Protein AF-S4P0H2-F1 (afdb_monomer)

Sequence (72 aa):
MSIKVAVVTGSNKGIGFAIVRGLCKRYKGVVYLTSRDVERGEKAVADLKKEGLSPKFHQLDITDNKSVEIFS

InterPro domains:
  IPR002347 Short-chain dehydrogenase/reductase SDR [PF00106] (4-69)
  IPR036291 NAD(P)-binding domain superfamily [SSF51735] (4-69)

Organism: NCBI:txid116150

Nearest PDB structures (foldseek):
  1n5d-assembly1_A  TM=9.975E-01  e=3.236E-09  Sus scrofa
  3bhj-assembly1_A  TM=9.906E-01  e=6.453E-09  H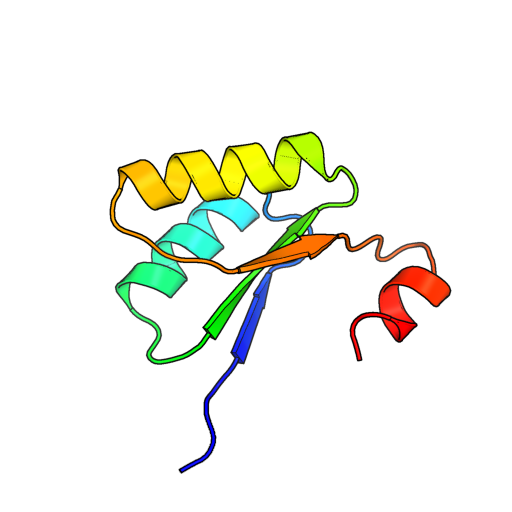omo sapiens
  2hrb-assembly1_A  TM=9.966E-01  e=1.201E-08  Homo sapiens
  2pfg-assembly1_A  TM=9.970E-01  e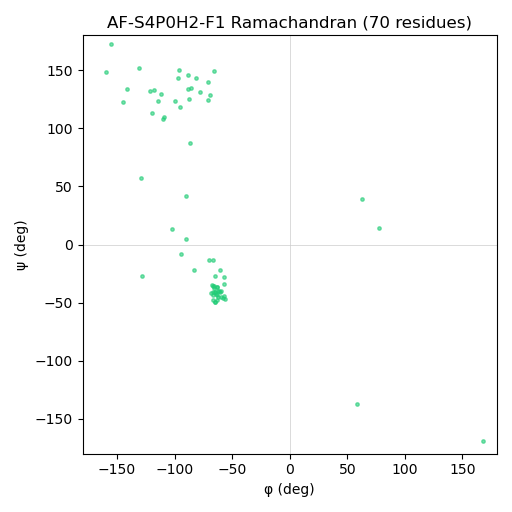=1.947E-08  Homo sapiens
  7jk9-assembly1_A  TM=8.308E-01  e=2.166E-04  Arabidopsis thaliana

Foldseek 3Di:
DDADEAEQEQCLDDPNLVVLLVCQVPPRHAYEDEEQDPVSQVVSQVVSVVVVGHHHYDYADPVDVVRVVVVD

pLDDT: mean 95.96, std 5.61, range [64.44, 98.69]

Solvent-accessible surface area (backbone atoms only — not comparable to full-atom values): 4101 Å² to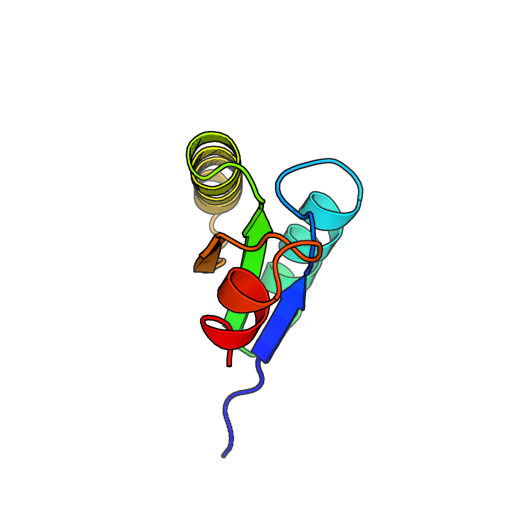tal; per-residue (Å²): 136,84,84,44,76,47,78,37,76,63,15,45,46,72,68,32,30,54,48,51,57,52,40,62,75,71,51,87,54,50,42,36,37,17,14,69,48,57,70,54,27,53,50,39,43,52,58,40,40,77,72,76,37,80,61,44,79,46,69,39,37,93,89,37,68,67,41,47,59,73,71,109

Mean predicted aligned error: 2.58 Å

Radius of gyration: 11.79 Å; Cα contacts (8 Å, |Δi|>4): 123; chains: 1; bounding box: 26×33×30 Å

Secondary structure (DSSP, 8-state):
-PPPEEEETT-SSHHHHHHHHHHHHH-SSEEEEEESSHHHHHHHHHHHHHTT--PEEEE--TT-HHHHHHT-

Structure (mmCIF, N/CA/C/O backbone):
data_AF-S4P0H2-F1
#
_entry.id   AF-S4P0H2-F1
#
loop_
_atom_site.group_PDB
_atom_site.id
_atom_site.type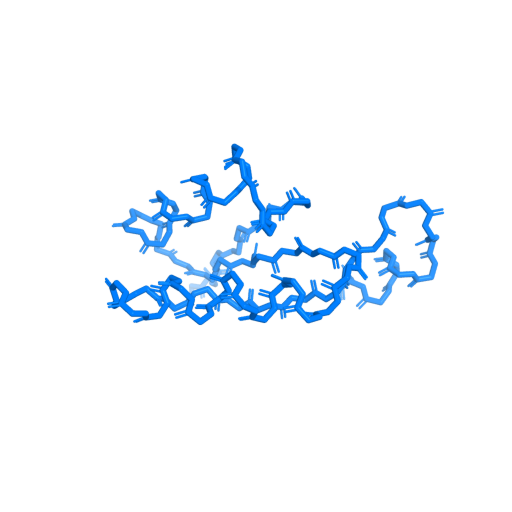_symbol
_atom_site.label_atom_id
_atom_site.label_alt_id
_atom_site.label_comp_id
_atom_site.label_asym_id
_atom_site.label_entity_id
_atom_site.label_seq_id
_atom_site.pdbx_PDB_ins_code
_atom_site.Cartn_x
_atom_site.Cartn_y
_atom_site.Cartn_z
_atom_site.occupancy
_atom_site.B_iso_or_equiv
_atom_site.auth_seq_id
_atom_site.auth_comp_id
_atom_site.auth_asym_id
_atom_site.auth_atom_id
_atom_site.pdbx_PDB_model_num
ATOM 1 N N . MET A 1 1 ? -15.370 3.531 20.762 1.00 64.44 1 MET A N 1
ATOM 2 C CA . MET A 1 1 ? -15.547 3.410 19.294 1.00 64.44 1 MET A CA 1
ATOM 3 C C . MET A 1 1 ? -14.350 2.668 18.724 1.00 64.44 1 MET A C 1
ATOM 5 O O . MET A 1 1 ? -13.233 3.026 19.067 1.00 64.44 1 MET A O 1
ATOM 9 N N . SER A 1 2 ? -14.563 1.644 17.895 1.00 83.81 2 SER A N 1
ATOM 10 C CA . SER A 1 2 ? -13.485 0.929 17.198 1.00 83.81 2 SER A CA 1
ATOM 11 C C . SER A 1 2 ? -12.997 1.736 15.990 1.00 83.81 2 SER A C 1
ATOM 13 O O . SER A 1 2 ? -13.814 2.181 15.180 1.00 83.81 2 SER A O 1
ATOM 15 N N . ILE A 1 3 ? -11.683 1.908 15.842 1.00 89.12 3 ILE A N 1
ATOM 16 C CA . ILE A 1 3 ? -11.092 2.505 14.637 1.00 89.12 3 ILE A CA 1
ATOM 17 C C . ILE A 1 3 ? -11.234 1.494 13.498 1.00 89.12 3 ILE A C 1
ATOM 19 O O . ILE A 1 3 ? -10.793 0.355 13.630 1.00 89.12 3 ILE A O 1
ATOM 23 N N . LYS A 1 4 ? -11.857 1.893 12.385 1.00 94.12 4 LYS A N 1
ATOM 24 C CA . LYS A 1 4 ? -11.955 1.021 11.212 1.00 94.12 4 LYS A CA 1
ATOM 25 C C . LYS A 1 4 ? -10.665 1.084 10.389 1.00 94.12 4 LYS A C 1
ATOM 27 O O . LYS A 1 4 ? -10.048 2.147 10.274 1.00 94.12 4 LYS A O 1
ATOM 32 N N . VAL A 1 5 ? -10.272 -0.051 9.821 1.00 96.06 5 VAL A 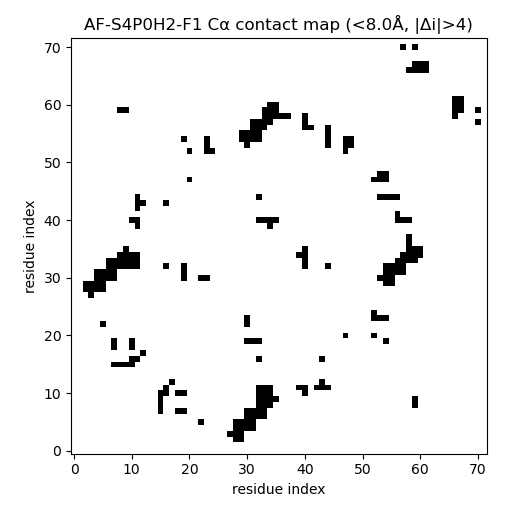N 1
ATOM 33 C CA . VAL A 1 5 ? -9.068 -0.190 8.999 1.00 96.06 5 VAL A CA 1
ATOM 34 C C . VAL A 1 5 ? -9.467 -0.698 7.618 1.00 96.06 5 VAL A C 1
ATOM 36 O O . VAL A 1 5 ? -10.235 -1.651 7.501 1.00 96.06 5 VAL A O 1
ATOM 39 N N . ALA A 1 6 ? -8.946 -0.057 6.577 1.00 97.25 6 ALA A N 1
ATOM 40 C CA . ALA A 1 6 ? -9.031 -0.517 5.202 1.00 97.25 6 ALA A CA 1
ATOM 41 C C . ALA A 1 6 ? -7.635 -0.916 4.721 1.00 97.25 6 ALA A C 1
ATOM 43 O O . ALA A 1 6 ? -6.687 -0.141 4.848 1.00 97.25 6 ALA A O 1
ATOM 44 N N . VAL A 1 7 ? -7.513 -2.109 4.148 1.00 97.25 7 VAL A N 1
ATOM 45 C CA . VAL A 1 7 ? -6.263 -2.620 3.580 1.00 97.25 7 VAL A CA 1
ATOM 46 C C . VAL A 1 7 ? -6.471 -2.843 2.094 1.00 97.25 7 VAL A C 1
ATOM 48 O O . VAL A 1 7 ? -7.465 -3.445 1.693 1.00 97.25 7 VAL A O 1
ATOM 51 N N . VAL A 1 8 ? -5.534 -2.369 1.275 1.00 98.00 8 VAL A N 1
ATOM 52 C CA . VAL A 1 8 ? -5.552 -2.613 -0.169 1.00 98.00 8 VAL A CA 1
ATOM 53 C C . VAL A 1 8 ? -4.279 -3.356 -0.561 1.00 98.00 8 VAL A C 1
ATOM 55 O O . VAL A 1 8 ? -3.180 -2.800 -0.482 1.00 98.00 8 VAL A O 1
ATOM 58 N N . THR A 1 9 ? -4.417 -4.607 -0.997 1.00 97.06 9 THR A N 1
ATOM 59 C CA . THR A 1 9 ? -3.307 -5.443 -1.483 1.00 97.06 9 THR A CA 1
ATOM 60 C C . THR A 1 9 ? -2.790 -4.957 -2.840 1.00 97.06 9 THR A C 1
ATOM 62 O O . THR A 1 9 ? -3.591 -4.598 -3.702 1.00 97.06 9 THR A O 1
ATOM 65 N N . GLY A 1 10 ? -1.469 -4.959 -3.059 1.00 95.94 10 GLY A N 1
ATOM 66 C CA . GLY A 1 10 ? -0.875 -4.632 -4.368 1.00 95.94 10 GLY A CA 1
ATOM 67 C C . GLY A 1 10 ? -1.150 -3.197 -4.838 1.00 95.94 10 GLY A C 1
ATOM 68 O O . GLY A 1 10 ? -1.430 -2.960 -6.013 1.00 95.94 10 GLY A O 1
ATOM 69 N N . SER A 1 11 ? -1.112 -2.236 -3.917 1.00 98.31 11 SER A N 1
ATOM 70 C CA . SER A 1 11 ? -1.606 -0.867 -4.113 1.00 98.31 11 SER A CA 1
ATOM 71 C C . SER A 1 11 ? -0.526 0.186 -4.369 1.00 98.31 11 SER A C 1
ATOM 73 O O . SER A 1 11 ? -0.821 1.378 -4.382 1.00 98.31 11 SER A O 1
ATOM 75 N N . ASN A 1 12 ? 0.710 -0.220 -4.668 1.00 97.94 12 ASN A N 1
ATOM 76 C CA . ASN A 1 12 ? 1.763 0.708 -5.097 1.00 97.94 12 ASN A CA 1
ATOM 77 C C . ASN A 1 12 ? 1.557 1.309 -6.500 1.00 97.94 12 ASN A C 1
ATOM 79 O O . ASN A 1 12 ? 2.259 2.251 -6.858 1.00 97.94 12 ASN A O 1
ATOM 83 N N . LYS A 1 13 ? 0.639 0.778 -7.320 1.00 97.88 13 LYS A N 1
ATOM 84 C CA . LYS A 1 13 ? 0.344 1.296 -8.669 1.00 97.88 13 LYS A CA 1
ATOM 85 C C . LYS A 1 13 ? -1.069 0.943 -9.141 1.00 97.88 13 LYS A C 1
ATOM 87 O O . LYS A 1 13 ? -1.776 0.159 -8.509 1.00 97.88 13 LYS A O 1
ATOM 92 N N . GLY A 1 14 ? -1.462 1.501 -10.287 1.00 98.06 14 GLY A N 1
ATOM 93 C CA . GLY A 1 14 ? -2.684 1.126 -11.003 1.00 98.06 14 GLY A CA 1
ATOM 94 C C . GLY A 1 14 ? -3.958 1.300 -10.173 1.00 98.06 14 GLY A C 1
ATOM 95 O O . GLY A 1 14 ? -4.129 2.299 -9.475 1.00 98.06 14 GLY A O 1
ATOM 96 N N . ILE A 1 15 ? -4.855 0.312 -10.253 1.00 98.19 15 ILE A N 1
ATOM 97 C CA . ILE A 1 15 ? -6.171 0.354 -9.597 1.00 98.19 15 ILE A CA 1
ATOM 98 C C . ILE A 1 15 ? -6.032 0.411 -8.071 1.00 98.19 15 ILE A C 1
ATOM 100 O O . ILE A 1 15 ? -6.694 1.227 -7.437 1.00 98.19 15 ILE A O 1
ATOM 104 N N . GLY A 1 16 ? -5.142 -0.389 -7.474 1.00 98.25 16 GLY A N 1
ATOM 105 C CA . GLY A 1 16 ? -4.950 -0.397 -6.021 1.00 98.25 16 GLY A CA 1
ATOM 106 C C . GLY A 1 16 ? -4.517 0.970 -5.481 1.00 98.25 16 GLY A C 1
ATOM 107 O O . GLY A 1 16 ? -5.044 1.425 -4.467 1.00 98.25 16 GLY A O 1
ATOM 108 N N . PHE A 1 17 ? -3.641 1.675 -6.203 1.00 98.69 17 PHE A N 1
ATOM 109 C CA . PHE A 1 17 ? -3.245 3.044 -5.862 1.00 98.69 17 PHE A CA 1
ATOM 110 C C . PHE A 1 17 ? -4.432 4.018 -5.909 1.00 98.69 17 PHE A C 1
ATOM 112 O O . PHE A 1 17 ? -4.643 4.800 -4.981 1.00 98.69 17 PHE A O 1
ATOM 119 N N . ALA A 1 18 ? -5.253 3.945 -6.963 1.00 98.62 18 ALA A N 1
ATOM 120 C CA . ALA A 1 18 ? -6.453 4.773 -7.093 1.00 98.62 18 ALA A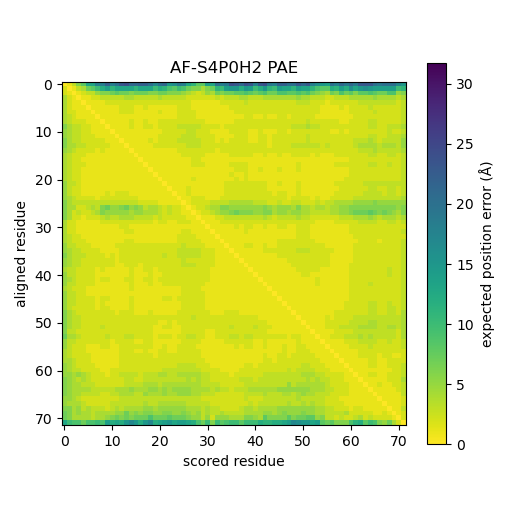 CA 1
ATOM 121 C C . ALA A 1 18 ? -7.487 4.483 -5.989 1.00 98.62 18 ALA A C 1
ATOM 123 O O . ALA A 1 18 ? -8.122 5.411 -5.484 1.00 98.62 18 ALA A O 1
ATOM 124 N N . ILE A 1 19 ? -7.618 3.220 -5.569 1.00 98.62 19 ILE A N 1
ATOM 125 C CA . ILE A 1 19 ? -8.478 2.824 -4.449 1.00 98.62 19 ILE A CA 1
ATOM 126 C C . ILE A 1 19 ? -7.966 3.436 -3.143 1.00 98.62 19 ILE A C 1
ATOM 128 O O . ILE A 1 19 ? -8.751 4.083 -2.453 1.00 98.62 19 ILE A O 1
ATOM 132 N N . VAL A 1 20 ? -6.672 3.312 -2.818 1.00 98.62 20 VAL A N 1
ATOM 133 C CA . VAL A 1 20 ? -6.087 3.944 -1.616 1.00 98.62 20 VAL A CA 1
ATOM 134 C C . VAL A 1 20 ? -6.333 5.453 -1.632 1.00 98.62 20 VAL A C 1
ATOM 136 O O . VAL A 1 20 ? -6.820 6.011 -0.649 1.00 98.62 20 VAL A O 1
ATOM 139 N N . ARG A 1 21 ? -6.087 6.111 -2.770 1.00 98.56 21 ARG A N 1
ATOM 140 C CA . ARG A 1 21 ? -6.338 7.546 -2.965 1.00 98.56 21 ARG A CA 1
ATOM 141 C C . ARG A 1 21 ? -7.797 7.926 -2.696 1.00 98.56 21 ARG A C 1
ATOM 143 O O . ARG A 1 21 ? -8.063 8.931 -2.039 1.00 98.56 21 ARG A O 1
ATOM 150 N N . GLY A 1 22 ? -8.746 7.137 -3.198 1.00 98.38 22 GLY A N 1
ATOM 151 C CA . GLY A 1 22 ? -10.180 7.337 -2.974 1.00 98.38 22 GLY A CA 1
ATOM 152 C C . GLY A 1 22 ? -10.597 7.087 -1.523 1.00 98.38 22 GLY A C 1
ATOM 153 O O . GLY A 1 22 ? -11.361 7.876 -0.962 1.00 98.38 22 GLY A O 1
ATOM 154 N N . LEU A 1 23 ? -10.058 6.037 -0.900 1.00 98.19 23 LEU A N 1
ATOM 155 C CA . LEU A 1 23 ? -10.296 5.701 0.501 1.00 98.19 23 LEU A CA 1
ATOM 156 C C . LEU A 1 23 ? -9.782 6.804 1.423 1.00 98.19 23 LEU A C 1
ATOM 158 O O . LEU A 1 23 ? -10.553 7.282 2.245 1.00 98.19 23 LEU A O 1
ATOM 162 N N . CYS A 1 24 ? -8.556 7.299 1.244 1.00 97.94 24 CYS A N 1
ATOM 163 C CA . CYS A 1 24 ? -8.024 8.390 2.069 1.00 97.94 24 CYS A CA 1
ATOM 164 C C . CYS A 1 24 ? -8.899 9.657 2.042 1.00 97.94 24 CYS A C 1
ATOM 166 O O . CYS A 1 24 ? -8.914 10.401 3.016 1.00 97.94 24 CYS A O 1
ATOM 168 N N . LYS A 1 25 ? -9.650 9.901 0.960 1.00 97.38 25 LYS A N 1
ATOM 169 C CA . LYS A 1 25 ? -10.541 11.069 0.832 1.00 97.38 25 LYS A CA 1
ATOM 170 C C . LYS A 1 25 ? -11.915 10.887 1.485 1.00 97.38 25 LYS A C 1
ATOM 172 O O . LYS A 1 25 ? -12.598 11.875 1.729 1.00 97.38 25 LYS A O 1
ATOM 177 N N . ARG A 1 26 ? -12.373 9.648 1.692 1.00 95.25 26 ARG A N 1
ATOM 178 C CA . ARG A 1 26 ? -13.785 9.345 2.024 1.00 95.25 26 ARG A CA 1
ATOM 179 C C . ARG A 1 26 ? -13.954 8.476 3.264 1.00 95.25 26 ARG A C 1
ATOM 181 O O . ARG A 1 26 ? -14.999 8.511 3.909 1.00 95.25 26 ARG A O 1
ATOM 188 N N . TYR A 1 27 ? -12.953 7.666 3.573 1.00 93.12 27 TYR A N 1
ATOM 189 C CA . TYR A 1 27 ? -13.000 6.678 4.631 1.00 93.12 27 TYR A CA 1
ATOM 190 C C . TYR A 1 27 ? -12.583 7.297 5.963 1.00 93.12 27 TYR A C 1
ATOM 192 O O . TYR A 1 27 ? -11.494 7.847 6.099 1.00 93.12 27 TYR A O 1
ATOM 200 N N . LYS A 1 28 ? -13.448 7.174 6.972 1.00 90.38 28 LYS A N 1
ATOM 201 C CA . LYS A 1 28 ? -13.130 7.559 8.350 1.00 90.38 28 LYS A CA 1
ATOM 202 C C . LYS A 1 28 ? -12.444 6.381 9.045 1.00 90.38 28 LYS A C 1
ATOM 204 O O . LYS A 1 28 ? -13.116 5.540 9.643 1.00 90.38 28 LYS A O 1
ATOM 209 N N . GLY A 1 29 ? -11.121 6.303 8.919 1.00 94.62 29 GLY A N 1
ATOM 210 C CA . GLY A 1 29 ? -10.305 5.240 9.505 1.00 94.62 29 GLY A CA 1
ATOM 211 C C . GLY A 1 29 ? -8.870 5.223 8.979 1.00 94.62 29 GLY A C 1
ATOM 212 O O . GLY A 1 29 ? -8.435 6.153 8.304 1.00 94.62 29 GLY A O 1
ATOM 213 N N . VAL A 1 30 ? -8.135 4.157 9.292 1.00 96.50 30 VAL A N 1
ATOM 214 C CA . VAL A 1 30 ? -6.766 3.950 8.795 1.00 96.50 30 VAL A CA 1
ATOM 215 C C . VAL A 1 30 ? -6.826 3.270 7.432 1.00 96.50 30 VAL A C 1
ATOM 217 O O . VAL A 1 30 ? -7.555 2.297 7.266 1.00 96.50 30 VAL A O 1
ATOM 220 N N . VAL A 1 31 ? -6.044 3.755 6.468 1.00 98.25 31 VAL A N 1
ATOM 221 C CA . VAL A 1 31 ? -5.905 3.132 5.145 1.00 98.25 31 VAL A CA 1
ATOM 222 C C . VAL A 1 31 ? -4.472 2.636 4.986 1.00 98.25 31 VAL A C 1
ATOM 224 O O . VAL A 1 31 ? -3.538 3.428 5.116 1.00 98.25 31 VAL A O 1
ATOM 227 N N . TYR A 1 32 ? -4.303 1.346 4.704 1.00 98.25 32 TYR A N 1
ATOM 228 C CA . TYR A 1 32 ? -3.013 0.735 4.393 1.00 98.25 32 TYR A CA 1
ATOM 229 C C . TYR A 1 32 ? -2.834 0.558 2.885 1.00 98.25 32 TYR A C 1
ATOM 231 O O . TYR A 1 32 ? -3.632 -0.105 2.215 1.00 98.25 32 TYR A O 1
ATOM 239 N N . LEU A 1 33 ? -1.745 1.135 2.381 1.00 98.62 33 LEU A N 1
ATOM 240 C CA . LEU A 1 33 ? -1.136 0.817 1.099 1.00 98.62 33 LEU A CA 1
ATOM 241 C C . LEU A 1 33 ? -0.144 -0.325 1.321 1.00 98.62 33 LEU A C 1
ATOM 243 O O . LEU A 1 33 ? 0.662 -0.277 2.249 1.00 98.62 33 LEU A O 1
ATOM 247 N N . THR A 1 34 ? -0.176 -1.335 0.460 1.00 98.38 34 THR A N 1
ATOM 248 C CA . THR A 1 34 ? 0.719 -2.487 0.556 1.00 98.38 34 THR A CA 1
ATOM 249 C C . THR A 1 34 ? 1.395 -2.796 -0.772 1.00 98.38 34 THR A C 1
ATOM 251 O O . THR A 1 34 ? 0.879 -2.501 -1.855 1.00 98.38 34 THR A O 1
ATOM 254 N N . SER A 1 35 ? 2.586 -3.376 -0.687 1.00 97.88 35 SER A N 1
ATOM 255 C CA . SER A 1 35 ? 3.422 -3.737 -1.829 1.00 97.88 35 SER A CA 1
ATOM 256 C C . SER A 1 35 ? 4.426 -4.795 -1.405 1.00 97.88 35 SER A C 1
ATOM 258 O O . SER A 1 35 ? 4.909 -4.754 -0.278 1.00 97.88 35 SER A O 1
ATOM 260 N N . ARG A 1 36 ? 4.805 -5.677 -2.331 1.00 97.06 36 ARG A N 1
ATOM 261 C CA . ARG A 1 36 ? 5.937 -6.595 -2.130 1.00 97.06 36 ARG A CA 1
ATOM 262 C C . ARG A 1 36 ? 7.265 -5.852 -2.041 1.00 97.06 36 ARG A C 1
ATOM 264 O O . ARG A 1 36 ? 8.140 -6.217 -1.270 1.00 97.06 36 ARG A O 1
ATOM 271 N N . ASP A 1 37 ? 7.378 -4.804 -2.848 1.00 98.00 37 ASP A N 1
ATOM 272 C CA . ASP A 1 37 ? 8.551 -3.950 -2.976 1.00 98.00 37 ASP A CA 1
ATOM 273 C C . ASP A 1 37 ? 8.379 -2.718 -2.079 1.00 98.00 37 ASP A C 1
ATOM 275 O O . ASP A 1 37 ? 7.417 -1.955 -2.258 1.00 98.00 37 ASP A O 1
ATOM 279 N N . VAL A 1 38 ? 9.283 -2.568 -1.108 1.00 97.62 38 VAL A N 1
ATOM 280 C CA . VAL A 1 38 ? 9.270 -1.495 -0.105 1.00 97.62 38 VAL A CA 1
ATOM 281 C C . VAL A 1 38 ? 9.479 -0.136 -0.759 1.00 97.62 38 VAL A C 1
ATOM 283 O O . VAL A 1 38 ? 8.660 0.755 -0.555 1.00 97.62 38 VAL A O 1
ATOM 286 N N . GLU A 1 39 ? 10.493 0.014 -1.611 1.00 98.38 39 GLU A N 1
ATOM 287 C CA . GLU A 1 39 ? 10.821 1.294 -2.250 1.00 98.38 39 GLU A CA 1
ATOM 288 C C . GLU A 1 39 ? 9.655 1.818 -3.093 1.00 98.38 39 GLU A C 1
ATOM 290 O O . GLU A 1 39 ? 9.264 2.986 -3.008 1.00 98.38 39 GLU A O 1
ATOM 295 N N . ARG A 1 40 ? 9.030 0.939 -3.886 1.00 98.25 40 ARG A N 1
ATOM 296 C CA . ARG A 1 40 ? 7.848 1.300 -4.680 1.00 98.25 40 ARG A CA 1
ATOM 297 C C . ARG A 1 40 ? 6.652 1.641 -3.797 1.00 98.25 40 ARG A C 1
ATOM 299 O O . ARG A 1 40 ? 5.858 2.505 -4.166 1.00 98.25 40 ARG A O 1
ATOM 306 N N . GLY A 1 41 ? 6.499 0.955 -2.669 1.00 98.31 41 GLY A N 1
ATOM 307 C CA . GLY A 1 41 ? 5.447 1.222 -1.692 1.00 98.31 41 GLY A CA 1
ATOM 308 C C . GLY A 1 41 ? 5.606 2.582 -1.013 1.00 98.31 41 GLY A C 1
ATOM 309 O O . GLY A 1 41 ? 4.662 3.373 -0.979 1.00 98.31 41 GLY A O 1
ATOM 310 N N . GLU A 1 42 ? 6.811 2.893 -0.545 1.00 98.25 42 GLU A N 1
ATOM 311 C CA . GLU A 1 42 ? 7.133 4.175 0.080 1.00 98.25 42 GLU A CA 1
ATOM 312 C C . GLU A 1 42 ? 7.015 5.336 -0.903 1.00 98.25 42 GLU A C 1
ATOM 314 O O . GLU A 1 42 ? 6.435 6.370 -0.561 1.00 98.25 42 GLU A O 1
ATOM 319 N N . LYS A 1 43 ? 7.465 5.151 -2.151 1.00 98.56 43 LYS A N 1
ATOM 320 C CA . LYS A 1 43 ? 7.263 6.135 -3.220 1.00 98.56 43 LYS A CA 1
ATOM 321 C C . LYS A 1 43 ? 5.779 6.421 -3.445 1.00 98.56 43 LYS A C 1
A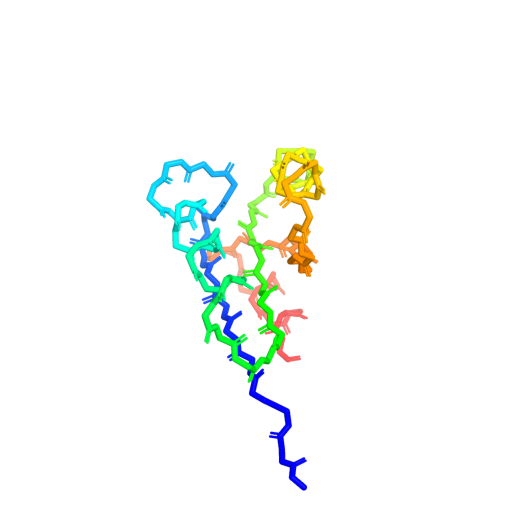TOM 323 O O . LYS A 1 43 ? 5.387 7.583 -3.508 1.00 98.56 43 LYS A O 1
ATOM 328 N N . ALA A 1 44 ? 4.946 5.383 -3.505 1.00 98.56 44 ALA A N 1
ATOM 329 C CA . ALA A 1 44 ? 3.505 5.543 -3.667 1.00 98.56 44 AL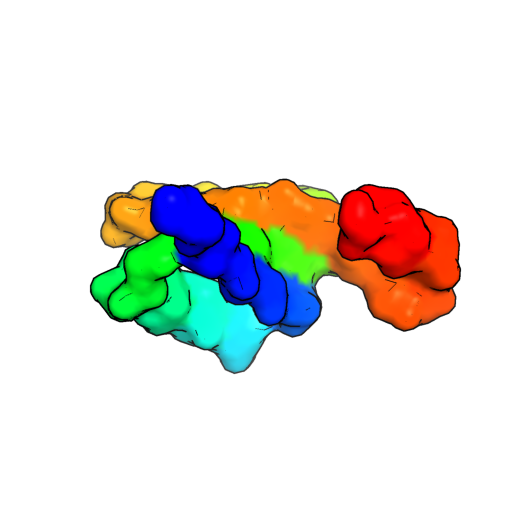A A CA 1
ATOM 330 C C . ALA A 1 44 ? 2.870 6.303 -2.485 1.00 98.56 44 ALA A C 1
ATOM 332 O O . ALA A 1 44 ? 2.036 7.187 -2.689 1.00 98.56 44 ALA A O 1
ATOM 333 N N . VAL A 1 45 ? 3.298 6.031 -1.248 1.00 98.56 45 VAL A N 1
ATOM 334 C CA . VAL A 1 45 ? 2.864 6.818 -0.081 1.00 98.56 45 VAL A CA 1
ATOM 335 C C . VAL A 1 45 ? 3.345 8.265 -0.167 1.00 98.56 45 VAL A C 1
ATOM 337 O O . VAL A 1 45 ? 2.567 9.169 0.128 1.00 98.56 45 VAL A O 1
ATOM 340 N N . ALA A 1 46 ? 4.589 8.515 -0.576 1.00 98.56 46 ALA A N 1
ATOM 341 C CA . ALA A 1 46 ? 5.114 9.867 -0.749 1.00 98.56 46 ALA A CA 1
ATOM 342 C C . ALA A 1 46 ? 4.323 10.658 -1.801 1.00 98.56 46 ALA A C 1
ATOM 344 O O . ALA A 1 46 ? 4.012 11.829 -1.581 1.00 98.56 46 ALA A O 1
ATOM 345 N N . ASP A 1 47 ? 3.942 10.022 -2.908 1.00 98.50 47 ASP A N 1
ATOM 346 C CA . ASP A 1 47 ? 3.117 10.650 -3.939 1.00 98.50 47 ASP A CA 1
ATOM 347 C C . ASP A 1 47 ? 1.714 10.989 -3.414 1.00 98.50 47 ASP A C 1
ATOM 349 O O . ASP A 1 47 ? 1.242 12.102 -3.632 1.00 98.50 47 ASP A O 1
ATOM 353 N N . LEU A 1 48 ? 1.092 10.111 -2.620 1.00 98.38 48 LEU A N 1
ATOM 354 C CA . LEU A 1 48 ? -0.193 10.401 -1.964 1.00 98.38 48 LEU A CA 1
ATOM 355 C C . LEU A 1 48 ? -0.070 11.496 -0.888 1.00 98.38 48 LEU A C 1
ATOM 357 O O . LEU A 1 48 ? -0.972 12.324 -0.747 1.00 98.38 48 LEU A O 1
ATOM 361 N N . LYS A 1 49 ? 1.059 11.565 -0.171 1.00 98.06 49 LYS A N 1
ATOM 362 C CA . LYS A 1 49 ? 1.351 12.634 0.802 1.00 98.06 49 LYS A CA 1
ATOM 363 C C . LYS A 1 49 ? 1.444 14.012 0.158 1.00 98.06 49 LYS A C 1
ATOM 365 O O . LYS A 1 49 ? 0.963 14.974 0.752 1.00 98.06 49 LYS A O 1
ATOM 370 N N . LYS A 1 50 ? 1.986 14.121 -1.061 1.00 98.38 50 LYS A N 1
ATOM 371 C CA . LYS A 1 50 ? 1.997 15.387 -1.826 1.00 98.38 50 LYS A CA 1
ATOM 372 C C . LYS A 1 50 ? 0.587 15.904 -2.124 1.00 98.38 50 LYS A C 1
ATOM 374 O O . LYS A 1 50 ? 0.407 17.095 -2.338 1.00 98.38 50 LYS A O 1
ATOM 379 N N . GLU A 1 51 ? -0.412 15.027 -2.105 1.00 97.69 51 GLU A N 1
ATOM 380 C CA . GLU A 1 51 ? -1.821 15.384 -2.276 1.00 97.69 51 GLU A CA 1
ATOM 381 C C . GLU A 1 51 ? -2.547 15.698 -0.959 1.00 97.69 51 GLU A C 1
ATOM 383 O O . GLU A 1 51 ? -3.767 15.868 -0.955 1.00 97.69 51 GLU A O 1
ATOM 388 N N . GLY A 1 52 ? -1.830 15.717 0.167 1.00 97.94 52 GLY A N 1
ATOM 389 C CA . GLY A 1 52 ? -2.414 15.886 1.498 1.00 97.94 52 GLY A CA 1
ATOM 390 C C . GLY A 1 52 ? -3.076 14.622 2.059 1.00 97.94 52 GLY A C 1
ATOM 391 O O . GLY A 1 52 ? -3.825 14.710 3.029 1.00 97.94 52 GLY A O 1
ATOM 392 N N . LEU A 1 53 ? -2.825 13.447 1.470 1.00 98.00 53 LEU A N 1
ATOM 393 C CA . LEU A 1 53 ? -3.347 12.165 1.951 1.00 98.00 53 LEU A CA 1
ATOM 394 C C . LEU A 1 53 ? -2.315 11.449 2.831 1.00 98.00 53 LEU A C 1
ATOM 396 O O . LEU A 1 53 ? -1.111 11.573 2.633 1.00 98.00 53 LEU A O 1
ATOM 400 N N . SER A 1 54 ? -2.776 10.654 3.794 1.00 97.12 54 SER A N 1
ATOM 401 C CA . SER A 1 54 ? -1.904 10.014 4.791 1.00 97.12 54 SER A CA 1
ATOM 402 C C . SER A 1 54 ? -2.134 8.500 4.936 1.00 97.12 54 SER A C 1
ATOM 404 O O . SER A 1 54 ? -2.422 8.019 6.034 1.00 97.12 54 SER A O 1
ATOM 406 N N . PRO A 1 55 ? -2.004 7.705 3.854 1.00 98.00 55 PRO A N 1
ATOM 407 C CA . PRO A 1 55 ? -2.018 6.251 3.981 1.00 98.00 55 PRO A CA 1
ATOM 408 C C . PRO A 1 55 ? -0.797 5.757 4.770 1.00 98.00 55 PRO A C 1
ATOM 410 O O . PRO A 1 55 ? 0.289 6.344 4.708 1.00 98.00 55 PRO A O 1
ATOM 413 N N . LYS A 1 56 ? -0.961 4.641 5.482 1.00 98.00 56 LYS A N 1
ATOM 414 C CA . LYS A 1 56 ? 0.148 3.891 6.081 1.00 98.00 56 LYS A CA 1
ATOM 415 C C . LYS A 1 56 ? 0.688 2.881 5.075 1.00 98.00 56 LYS A C 1
ATOM 417 O O . LYS A 1 56 ? -0.083 2.329 4.297 1.00 98.00 56 LYS A O 1
ATOM 422 N N . PHE A 1 57 ? 1.991 2.629 5.102 1.00 98.12 57 PHE A N 1
ATOM 423 C CA . PHE A 1 57 ? 2.601 1.566 4.308 1.00 98.12 57 PHE A CA 1
ATOM 424 C C . PHE A 1 57 ? 2.792 0.303 5.150 1.00 98.12 57 PHE A C 1
ATOM 426 O O . PHE A 1 57 ? 3.141 0.400 6.327 1.00 98.12 57 PHE A O 1
ATOM 433 N N . HIS A 1 58 ? 2.597 -0.864 4.540 1.00 97.75 58 HIS A N 1
ATOM 434 C CA . HIS A 1 58 ? 3.092 -2.136 5.057 1.00 97.75 58 HIS A CA 1
ATOM 435 C C . HIS A 1 58 ? 3.575 -3.007 3.891 1.00 97.75 58 HIS A C 1
ATOM 437 O O . HIS A 1 58 ? 2.891 -3.114 2.869 1.00 97.75 58 HIS A O 1
ATOM 443 N N . GLN A 1 59 ? 4.755 -3.613 4.021 1.00 97.69 59 GLN A N 1
ATOM 444 C CA . GLN A 1 59 ? 5.242 -4.566 3.025 1.00 97.69 59 GLN A CA 1
ATOM 445 C C . GLN A 1 59 ? 4.384 -5.830 3.099 1.00 97.69 59 GLN A C 1
ATOM 447 O O . GLN A 1 59 ? 4.175 -6.354 4.182 1.00 97.69 59 GLN A O 1
ATOM 452 N N . LEU A 1 60 ? 3.860 -6.297 1.968 1.00 97.75 60 LEU A N 1
ATOM 453 C CA . LEU A 1 60 ? 3.045 -7.510 1.930 1.00 97.75 60 LEU A CA 1
ATOM 454 C C . LEU A 1 60 ? 3.290 -8.280 0.638 1.00 97.75 60 LEU A C 1
ATOM 456 O O . LEU A 1 60 ? 3.050 -7.766 -0.463 1.00 97.75 60 LEU A O 1
ATOM 460 N N . ASP A 1 61 ? 3.701 -9.532 0.791 1.00 96.69 61 ASP A N 1
ATOM 461 C CA . ASP A 1 61 ? 3.685 -10.547 -0.248 1.00 96.69 61 ASP A CA 1
ATOM 462 C C . ASP A 1 61 ? 2.630 -11.605 0.062 1.00 96.69 61 ASP A C 1
ATOM 464 O O . ASP A 1 61 ? 2.791 -12.440 0.940 1.00 96.69 61 ASP A O 1
ATOM 468 N N . ILE A 1 62 ? 1.544 -11.588 -0.711 1.00 94.75 62 ILE A N 1
ATOM 469 C CA . ILE A 1 62 ? 0.433 -12.533 -0.558 1.00 94.75 62 ILE A CA 1
ATOM 470 C C . ILE A 1 62 ? 0.816 -13.983 -0.890 1.00 94.75 62 ILE A C 1
ATOM 472 O O . ILE A 1 62 ? 0.030 -14.887 -0.631 1.00 94.75 62 ILE A O 1
ATOM 476 N N . THR A 1 63 ? 1.977 -14.200 -1.516 1.00 96.19 63 THR A N 1
ATOM 477 C CA . THR A 1 63 ? 2.489 -15.537 -1.849 1.00 96.19 63 THR A CA 1
ATOM 478 C C . THR A 1 63 ? 3.436 -16.094 -0.785 1.00 96.19 63 THR A C 1
ATOM 480 O O . THR A 1 63 ? 3.784 -17.271 -0.848 1.00 96.19 63 THR A O 1
ATOM 483 N N . ASP A 1 64 ? 3.816 -15.284 0.209 1.00 96.38 64 ASP A N 1
ATOM 484 C CA . ASP A 1 64 ? 4.625 -15.688 1.358 1.00 96.38 64 ASP A CA 1
ATOM 485 C C . ASP A 1 64 ? 3.765 -15.711 2.629 1.00 96.38 64 ASP A C 1
ATOM 487 O O . ASP A 1 64 ? 3.386 -14.669 3.167 1.00 96.38 64 ASP A O 1
ATOM 491 N N . ASN A 1 65 ? 3.496 -16.911 3.148 1.00 95.44 65 ASN A N 1
ATOM 492 C CA . ASN A 1 65 ? 2.708 -17.088 4.371 1.00 95.44 65 ASN A CA 1
ATOM 493 C C . ASN A 1 65 ? 3.301 -16.335 5.568 1.00 95.44 65 ASN A C 1
ATOM 495 O O . ASN A 1 65 ? 2.539 -15.808 6.372 1.00 95.44 65 ASN A O 1
ATOM 499 N N . LYS A 1 66 ? 4.632 -16.212 5.671 1.00 95.50 66 LYS A N 1
ATOM 500 C CA . LYS A 1 66 ? 5.249 -15.442 6.761 1.00 95.50 66 LYS A CA 1
ATOM 501 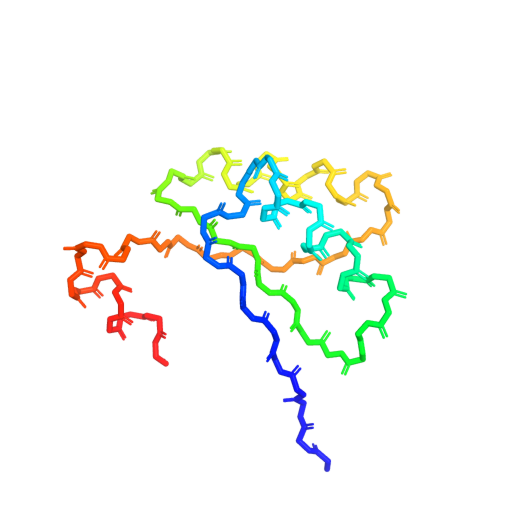C C . LYS A 1 66 ? 4.932 -13.958 6.632 1.00 95.50 66 LYS A C 1
ATOM 503 O O . LYS A 1 66 ? 4.640 -13.311 7.629 1.00 95.50 66 LYS A O 1
ATOM 508 N N . SER A 1 67 ? 4.967 -13.418 5.414 1.00 94.75 67 SER A N 1
ATOM 509 C CA . SER A 1 67 ? 4.587 -12.024 5.156 1.00 94.75 67 SER A CA 1
ATOM 510 C C . SER A 1 67 ? 3.122 -11.769 5.523 1.00 94.75 67 SER A C 1
ATOM 512 O O . SER A 1 67 ? 2.814 -10.752 6.141 1.00 94.75 67 SER A O 1
ATOM 514 N N . VAL A 1 68 ? 2.232 -12.717 5.215 1.00 94.56 68 VAL A N 1
ATOM 515 C CA . VAL A 1 68 ? 0.811 -12.644 5.590 1.00 94.56 68 VAL A CA 1
ATOM 516 C C . VAL A 1 68 ? 0.617 -12.724 7.108 1.00 94.56 68 VAL A C 1
ATOM 518 O O . VAL A 1 68 ? -0.152 -11.938 7.651 1.00 94.56 68 VAL A O 1
ATOM 521 N N . GLU A 1 69 ? 1.327 -13.615 7.803 1.00 94.50 69 GLU A N 1
ATOM 522 C CA . GLU A 1 69 ? 1.262 -13.747 9.268 1.00 94.50 69 GLU A CA 1
ATOM 523 C C . GLU A 1 69 ? 1.816 -12.521 10.003 1.00 94.50 69 GLU A C 1
ATOM 525 O O . GLU A 1 69 ? 1.275 -12.132 11.029 1.00 94.50 69 GLU A O 1
ATOM 530 N N . ILE A 1 70 ? 2.862 -11.870 9.485 1.00 93.50 70 ILE A N 1
ATOM 531 C CA . ILE A 1 70 ? 3.381 -10.611 10.055 1.00 93.50 70 ILE A CA 1
ATOM 532 C C . ILE A 1 70 ? 2.348 -9.480 9.929 1.00 93.50 70 ILE A C 1
ATOM 534 O O . ILE A 1 70 ? 2.333 -8.551 10.740 1.00 93.50 70 ILE A O 1
ATOM 538 N N . PHE A 1 71 ? 1.468 -9.568 8.931 1.00 89.00 71 PHE A N 1
ATOM 539 C CA . PHE A 1 71 ? 0.354 -8.654 8.713 1.00 89.00 71 PHE A CA 1
ATOM 540 C C . PHE A 1 71 ? -0.934 -9.109 9.436 1.00 89.00 71 PHE A C 1
ATOM 542 O O . PHE A 1 71 ? -2.027 -9.045 8.870 1.00 89.00 71 PHE A O 1
ATOM 549 N N . SER A 1 72 ? -0.819 -9.587 10.680 1.00 68.75 72 SER A N 1
ATOM 550 C CA . SER A 1 72 ? -1.950 -9.997 11.533 1.00 68.75 72 SER A CA 1
ATOM 551 C C . SER A 1 72 ? -2.242 -9.009 12.656 1.00 68.75 72 SER A C 1
ATOM 553 O O . SER A 1 72 ? -1.267 -8.609 13.334 1.00 68.75 72 SER A O 1
#